Protein AF-A0A259E3I7-F1 (afdb_monomer_lite)

Structure (mmCIF, N/CA/C/O backbone):
data_AF-A0A259E3I7-F1
#
_entry.id   AF-A0A259E3I7-F1
#
loop_
_atom_site.group_PDB
_atom_site.id
_atom_site.type_symbol
_atom_site.label_atom_id
_atom_site.label_alt_id
_atom_site.label_comp_id
_atom_site.label_asym_id
_atom_site.label_entity_id
_atom_site.label_seq_id
_atom_site.pdbx_PDB_ins_code
_atom_site.Cartn_x
_atom_site.Cartn_y
_atom_site.Cartn_z
_atom_site.occupancy
_atom_site.B_iso_or_equiv
_atom_site.auth_seq_id
_atom_site.auth_comp_id
_atom_site.auth_asym_id
_atom_site.auth_atom_id
_atom_site.pdbx_PDB_model_num
ATOM 1 N N . MET A 1 1 ? -12.365 -1.996 25.341 1.00 56.62 1 MET A N 1
ATOM 2 C CA . MET A 1 1 ? -12.242 -1.224 24.087 1.00 56.62 1 MET A CA 1
ATOM 3 C C . MET A 1 1 ? -11.644 -2.153 23.051 1.00 56.62 1 MET A C 1
ATOM 5 O O . MET A 1 1 ? -10.794 -2.949 23.429 1.00 56.62 1 MET A O 1
ATOM 9 N N . ALA A 1 2 ? -12.135 -2.102 21.815 1.00 69.38 2 ALA A N 1
ATOM 10 C CA . ALA A 1 2 ? -11.561 -2.830 20.687 1.00 69.38 2 ALA A CA 1
ATOM 11 C C . ALA A 1 2 ? -10.077 -2.465 20.525 1.00 69.38 2 ALA A C 1
ATOM 13 O O . ALA A 1 2 ? -9.740 -1.281 20.478 1.00 69.38 2 ALA A O 1
ATOM 14 N N . GLU A 1 3 ? -9.191 -3.459 20.483 1.00 86.25 3 GLU A N 1
ATOM 15 C CA . GLU A 1 3 ? -7.764 -3.232 20.241 1.00 86.25 3 GLU A CA 1
ATOM 16 C C . GLU A 1 3 ? -7.580 -2.875 18.759 1.00 86.25 3 GLU A C 1
ATOM 18 O O . GLU A 1 3 ? -7.885 -3.685 17.883 1.00 86.25 3 GLU A O 1
ATOM 23 N N . THR A 1 4 ? -7.128 -1.650 18.470 1.00 90.31 4 THR A N 1
ATOM 24 C CA . THR A 1 4 ? -6.837 -1.221 17.094 1.00 90.31 4 THR A CA 1
ATOM 25 C C . THR A 1 4 ? -5.460 -1.729 16.683 1.00 90.31 4 THR A C 1
ATOM 27 O O . THR A 1 4 ? -4.482 -1.510 17.397 1.00 90.31 4 THR A O 1
ATOM 30 N N . TYR A 1 5 ? -5.381 -2.382 15.529 1.00 91.06 5 TYR A N 1
ATOM 31 C CA . TYR A 1 5 ? -4.165 -2.990 15.003 1.00 91.06 5 TYR A CA 1
ATOM 32 C C . TYR A 1 5 ? -3.970 -2.639 13.528 1.00 91.06 5 TYR A C 1
ATOM 34 O O . TYR A 1 5 ? -4.941 -2.364 12.820 1.00 91.06 5 TYR A O 1
ATOM 42 N N . CYS A 1 6 ? -2.718 -2.645 13.066 1.00 92.50 6 CYS A N 1
ATOM 43 C CA . CYS A 1 6 ? -2.361 -2.318 11.689 1.00 92.50 6 CYS A CA 1
ATOM 44 C C . CYS A 1 6 ? -1.534 -3.439 11.060 1.00 92.50 6 CYS A C 1
ATOM 46 O O . CYS A 1 6 ? -0.497 -3.822 11.605 1.00 92.50 6 CYS A O 1
ATOM 48 N N . TYR A 1 7 ? -1.968 -3.907 9.890 1.00 93.00 7 TYR A N 1
ATOM 49 C CA . TYR A 1 7 ? -1.206 -4.821 9.047 1.00 93.00 7 TYR A CA 1
ATOM 50 C C . TYR A 1 7 ? -0.735 -4.117 7.781 1.00 93.00 7 TYR A C 1
ATOM 52 O O . TYR A 1 7 ? -1.532 -3.480 7.089 1.00 93.00 7 TYR A O 1
ATOM 60 N N . LEU A 1 8 ? 0.542 -4.289 7.443 1.00 93.19 8 LEU A N 1
ATOM 61 C CA . LEU A 1 8 ? 1.100 -3.938 6.138 1.00 93.19 8 LEU A CA 1
ATOM 62 C C . LEU A 1 8 ? 1.264 -5.199 5.305 1.00 93.19 8 LEU A C 1
ATOM 64 O O . LEU A 1 8 ? 1.849 -6.170 5.766 1.00 93.19 8 LEU A O 1
ATOM 68 N N . MET A 1 9 ? 0.796 -5.172 4.065 1.00 92.38 9 MET A N 1
ATOM 69 C CA . MET A 1 9 ? 0.962 -6.268 3.116 1.00 92.38 9 MET A CA 1
ATOM 70 C C . MET A 1 9 ? 1.851 -5.805 1.980 1.00 92.38 9 MET A C 1
ATOM 72 O O . MET A 1 9 ? 1.567 -4.803 1.327 1.00 92.38 9 MET A O 1
ATOM 76 N N . MET A 1 10 ? 2.920 -6.550 1.736 1.00 90.44 10 MET A N 1
ATOM 77 C CA . MET A 1 10 ? 3.900 -6.258 0.696 1.00 90.44 10 MET A CA 1
ATOM 78 C C . MET A 1 10 ? 3.722 -7.239 -0.447 1.00 90.44 10 MET A C 1
ATOM 80 O O . MET A 1 10 ? 3.612 -8.435 -0.194 1.00 90.44 10 MET A O 1
ATOM 84 N N . ARG A 1 11 ? 3.729 -6.768 -1.698 1.00 91.19 11 ARG A N 1
ATOM 85 C CA . ARG A 1 11 ? 3.754 -7.698 -2.833 1.00 91.19 11 ARG A CA 1
ATOM 86 C C . ARG A 1 11 ? 5.043 -8.505 -2.830 1.00 91.19 11 ARG A C 1
ATOM 88 O O . ARG A 1 11 ? 6.113 -7.938 -2.657 1.00 91.19 11 ARG A O 1
ATOM 95 N N . THR A 1 12 ? 4.961 -9.803 -3.074 1.00 88.38 12 THR A N 1
ATOM 96 C CA . THR A 1 12 ? 6.154 -10.669 -3.163 1.00 88.38 12 THR A CA 1
ATOM 97 C C . THR A 1 12 ? 6.357 -11.260 -4.555 1.00 88.38 12 THR A C 1
ATOM 99 O O . THR A 1 12 ? 7.403 -11.836 -4.837 1.00 88.38 12 THR A O 1
ATOM 102 N N . ASP A 1 13 ? 5.405 -11.034 -5.462 1.00 88.56 13 ASP A N 1
ATOM 103 C CA . ASP A 1 13 ? 5.451 -11.443 -6.867 1.00 88.56 13 ASP A CA 1
ATOM 104 C C . ASP A 1 13 ? 6.269 -10.489 -7.755 1.00 88.56 13 ASP A C 1
ATOM 106 O O . ASP A 1 13 ? 6.393 -10.709 -8.958 1.00 88.56 13 ASP A O 1
ATOM 110 N N . MET A 1 14 ? 6.817 -9.407 -7.191 1.00 87.25 14 MET A N 1
ATOM 111 C CA . MET A 1 14 ? 7.523 -8.382 -7.954 1.00 87.25 14 MET A CA 1
ATOM 112 C C . MET A 1 14 ? 9.043 -8.636 -7.975 1.00 87.25 14 MET A C 1
ATOM 114 O O . MET A 1 14 ? 9.699 -8.455 -6.945 1.00 87.25 14 MET A O 1
ATOM 118 N N . PRO A 1 15 ? 9.655 -8.951 -9.137 1.00 80.62 15 PRO A N 1
ATOM 119 C CA . PRO A 1 15 ? 11.068 -9.341 -9.205 1.00 80.62 15 PRO A CA 1
ATOM 120 C C . PRO A 1 15 ? 12.041 -8.270 -8.709 1.00 80.62 15 PRO A C 1
ATOM 122 O O . PRO A 1 15 ? 13.106 -8.583 -8.180 1.00 80.62 15 PRO A O 1
ATOM 125 N N . SER A 1 16 ? 11.696 -6.989 -8.878 1.00 79.44 16 SER A N 1
ATOM 126 C CA . SER A 1 16 ? 12.564 -5.884 -8.477 1.00 79.44 16 SER A CA 1
ATOM 127 C C . SER A 1 16 ? 12.293 -5.384 -7.053 1.00 79.44 16 SER A C 1
ATOM 129 O O . SER A 1 16 ? 12.987 -4.456 -6.631 1.00 79.44 16 SER A O 1
ATOM 131 N N . LEU A 1 17 ? 11.376 -6.006 -6.289 1.00 82.56 17 LEU A N 1
ATOM 132 C CA . LEU A 1 17 ? 11.068 -5.690 -4.885 1.00 82.56 17 LEU A CA 1
ATOM 133 C C . LEU A 1 17 ? 11.834 -6.607 -3.912 1.00 82.56 17 LEU A C 1
ATOM 135 O O . LEU A 1 17 ? 11.268 -7.442 -3.215 1.00 82.56 17 LEU A O 1
ATOM 139 N N . GLY A 1 18 ? 13.156 -6.444 -3.850 1.00 82.62 18 GLY A N 1
ATOM 140 C CA . GLY A 1 18 ? 13.986 -7.158 -2.873 1.00 82.62 18 GLY A CA 1
ATOM 141 C C . GLY A 1 18 ? 13.808 -6.656 -1.431 1.00 82.62 18 GLY A C 1
ATOM 142 O O . GLY A 1 18 ? 13.188 -5.619 -1.195 1.00 82.62 18 GLY A O 1
ATOM 143 N N . ARG A 1 19 ? 14.443 -7.338 -0.463 1.00 81.25 19 ARG A N 1
ATOM 144 C CA . ARG A 1 19 ? 14.338 -7.048 0.988 1.00 81.25 19 ARG A CA 1
ATOM 145 C C . ARG A 1 19 ? 14.500 -5.565 1.343 1.00 81.25 19 ARG A C 1
ATOM 147 O O . ARG A 1 19 ? 13.661 -5.006 2.037 1.00 81.25 19 ARG A O 1
ATOM 154 N N . GLY A 1 20 ? 15.549 -4.912 0.836 1.00 82.75 20 GLY A N 1
ATOM 155 C CA . GLY A 1 20 ? 15.802 -3.495 1.128 1.00 82.75 20 GLY A CA 1
ATOM 156 C C . GLY A 1 20 ? 14.708 -2.565 0.597 1.00 82.75 20 GLY A C 1
ATOM 157 O O . GLY A 1 20 ? 14.304 -1.630 1.280 1.00 82.75 20 GLY A O 1
ATOM 158 N N . LYS A 1 21 ? 14.171 -2.854 -0.594 1.00 85.69 21 LYS A N 1
ATOM 159 C CA . LYS A 1 21 ? 13.048 -2.089 -1.144 1.00 85.69 21 LYS A CA 1
ATOM 160 C C . LYS A 1 21 ? 11.764 -2.377 -0.378 1.00 85.69 21 LYS A C 1
ATOM 162 O O . LYS A 1 21 ? 11.046 -1.437 -0.071 1.00 85.69 21 LYS A O 1
ATOM 167 N N . ALA A 1 22 ? 11.503 -3.627 0.002 1.00 85.62 22 ALA A N 1
ATOM 168 C CA . ALA A 1 22 ? 10.329 -3.972 0.800 1.00 85.62 22 ALA A CA 1
ATOM 169 C C . ALA A 1 22 ? 10.240 -3.133 2.090 1.00 85.62 22 ALA A C 1
ATOM 171 O O . ALA A 1 22 ? 9.168 -2.623 2.398 1.00 85.62 22 ALA A O 1
ATOM 172 N N . LEU A 1 23 ? 11.366 -2.880 2.771 1.00 87.19 23 LEU A N 1
ATOM 173 C CA . LEU A 1 23 ? 11.418 -1.980 3.934 1.00 87.19 23 LEU A CA 1
ATOM 174 C C . LEU A 1 23 ? 11.059 -0.527 3.583 1.00 87.19 23 LEU A C 1
ATOM 176 O O . LEU A 1 23 ? 10.285 0.109 4.295 1.00 87.19 23 LEU A O 1
ATOM 180 N N . ALA A 1 24 ? 11.582 -0.005 2.470 1.00 88.81 24 ALA A N 1
ATOM 181 C CA . ALA A 1 24 ? 11.242 1.341 2.005 1.00 88.81 24 ALA A CA 1
ATOM 182 C C . ALA A 1 24 ? 9.746 1.463 1.671 1.00 88.81 24 ALA A C 1
ATOM 184 O O . ALA A 1 24 ? 9.094 2.429 2.061 1.00 88.81 24 ALA A O 1
ATOM 185 N N . HIS A 1 25 ? 9.167 0.459 1.012 1.00 90.56 25 HIS A N 1
ATOM 186 C CA . HIS A 1 25 ? 7.741 0.465 0.697 1.00 90.56 25 HIS A CA 1
ATOM 187 C C . HIS A 1 25 ? 6.853 0.215 1.928 1.00 90.56 25 HIS A C 1
ATOM 189 O O . HIS A 1 25 ? 5.751 0.755 1.974 1.00 90.56 25 HIS A O 1
ATOM 195 N N . ALA A 1 26 ? 7.326 -0.508 2.949 1.00 89.44 26 ALA A N 1
ATOM 196 C CA . ALA A 1 26 ? 6.648 -0.578 4.245 1.00 89.44 26 ALA A CA 1
ATOM 197 C C . ALA A 1 26 ? 6.597 0.805 4.917 1.00 89.44 26 ALA A C 1
ATOM 199 O O . ALA A 1 26 ? 5.538 1.227 5.383 1.00 89.44 26 ALA A O 1
ATOM 200 N N . HIS A 1 27 ? 7.699 1.564 4.876 1.00 90.06 27 HIS A N 1
ATOM 201 C CA . HIS A 1 27 ? 7.695 2.961 5.315 1.00 90.06 27 HIS A CA 1
ATOM 202 C C . HIS A 1 27 ? 6.717 3.817 4.492 1.00 90.06 27 HIS A C 1
ATOM 204 O O . HIS A 1 27 ? 5.921 4.559 5.066 1.00 90.06 27 HIS A O 1
ATOM 210 N N . HIS A 1 28 ? 6.708 3.682 3.160 1.00 92.00 28 HIS A N 1
ATOM 211 C CA . HIS A 1 28 ? 5.738 4.381 2.310 1.00 92.00 28 HIS A CA 1
ATOM 212 C C . HIS A 1 28 ? 4.291 4.023 2.668 1.00 92.00 28 HIS A C 1
ATOM 214 O O . HIS A 1 28 ? 3.433 4.901 2.648 1.00 92.00 28 HIS A O 1
ATOM 220 N N . ALA A 1 29 ? 4.013 2.770 3.033 1.00 93.12 29 ALA A N 1
ATOM 221 C CA . ALA A 1 29 ? 2.686 2.342 3.458 1.00 93.12 29 ALA A CA 1
ATOM 222 C C . ALA A 1 29 ? 2.256 2.972 4.785 1.00 93.12 29 ALA A C 1
ATOM 224 O O . ALA A 1 29 ? 1.142 3.487 4.864 1.00 93.12 29 ALA A O 1
ATOM 225 N N . GLY A 1 30 ? 3.139 3.021 5.786 1.00 91.31 30 GLY A N 1
ATOM 226 C CA . GLY A 1 30 ? 2.865 3.726 7.044 1.00 91.31 30 GLY A CA 1
ATOM 227 C C . GLY A 1 30 ? 2.638 5.231 6.845 1.00 91.31 30 GLY A C 1
ATOM 228 O O . GLY A 1 30 ? 1.698 5.808 7.401 1.00 91.31 30 GLY A O 1
ATOM 229 N N . SER A 1 31 ? 3.443 5.864 5.987 1.00 92.19 31 SER A N 1
ATOM 230 C CA . SER A 1 31 ? 3.277 7.277 5.620 1.00 92.19 31 SER A CA 1
ATOM 231 C C . SER A 1 31 ? 1.972 7.522 4.859 1.00 92.19 31 SER A C 1
ATOM 233 O O . SER A 1 31 ? 1.267 8.486 5.149 1.00 92.19 31 SER A O 1
ATOM 235 N N . HIS A 1 32 ? 1.606 6.630 3.933 1.00 95.12 32 HIS A N 1
ATOM 236 C CA . HIS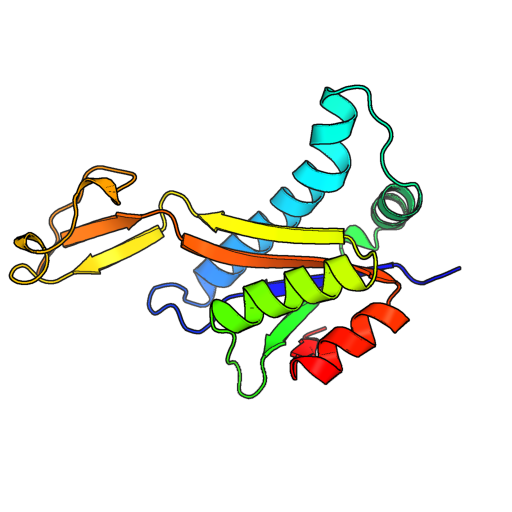 A 1 32 ? 0.343 6.704 3.202 1.00 95.12 32 HIS A CA 1
ATOM 237 C C . HIS A 1 32 ? -0.860 6.540 4.135 1.00 95.12 32 HIS A C 1
ATOM 239 O O . HIS A 1 32 ? -1.816 7.295 4.012 1.00 95.12 32 HIS A O 1
ATOM 245 N N . LEU A 1 33 ? -0.827 5.591 5.075 1.00 94.56 33 LEU A N 1
ATOM 246 C CA . LEU A 1 33 ? -1.870 5.427 6.092 1.00 94.56 33 LEU A CA 1
ATOM 247 C C . LEU A 1 33 ? -2.065 6.723 6.882 1.00 94.56 33 LEU A C 1
ATOM 249 O O . LEU A 1 33 ? -3.184 7.223 6.983 1.00 94.56 33 LEU A O 1
ATOM 253 N N . THR A 1 34 ? -0.969 7.287 7.397 1.00 92.75 34 THR A N 1
ATOM 254 C CA . THR A 1 34 ? -1.001 8.517 8.203 1.00 92.75 34 THR A CA 1
ATOM 255 C C . THR A 1 34 ? -1.528 9.698 7.388 1.00 92.75 34 THR A C 1
ATOM 257 O O . THR A 1 34 ? -2.347 10.478 7.874 1.00 92.75 34 THR A O 1
ATOM 260 N N . TRP A 1 35 ? -1.105 9.819 6.127 1.00 95.00 35 TRP A N 1
ATOM 261 C CA . TRP A 1 35 ? -1.629 10.837 5.225 1.00 95.00 35 TRP A CA 1
ATOM 262 C C . TRP A 1 35 ? -3.138 10.684 5.019 1.00 95.00 35 TRP A C 1
ATOM 264 O O . TRP A 1 35 ? -3.877 11.633 5.256 1.00 95.00 35 TRP A O 1
ATOM 274 N N . THR A 1 36 ? -3.595 9.490 4.632 1.00 95.81 36 THR A N 1
ATOM 275 C CA . THR A 1 36 ? -4.998 9.219 4.294 1.00 95.81 36 THR A CA 1
ATOM 276 C C . THR A 1 36 ? -5.939 9.373 5.484 1.00 95.81 36 THR A C 1
ATOM 278 O O . THR A 1 36 ? -7.026 9.920 5.329 1.00 95.81 36 THR A O 1
ATOM 281 N N . LEU A 1 37 ? -5.564 8.874 6.665 1.00 95.00 37 LEU A N 1
ATOM 282 C CA . LEU A 1 37 ? -6.477 8.836 7.811 1.00 95.00 37 LEU A CA 1
ATOM 283 C C . LEU A 1 37 ? -6.376 10.059 8.717 1.00 95.00 37 LEU A C 1
ATOM 285 O O . LEU A 1 37 ? -7.347 10.358 9.405 1.00 95.00 37 LEU A O 1
ATOM 289 N N . ALA A 1 38 ? -5.234 10.752 8.734 1.00 93.44 38 ALA A N 1
ATOM 290 C CA . ALA A 1 38 ? -5.014 11.884 9.627 1.00 93.44 38 ALA A CA 1
ATOM 291 C C . ALA A 1 38 ? -4.754 13.190 8.871 1.00 93.44 38 ALA A C 1
ATOM 293 O O . ALA A 1 38 ? -5.519 14.140 9.009 1.00 93.44 38 ALA A O 1
ATOM 294 N N . VAL A 1 39 ? -3.690 13.262 8.068 1.00 95.38 39 VAL A N 1
ATOM 295 C CA . VAL A 1 39 ? -3.230 14.549 7.516 1.00 95.38 39 VAL A CA 1
ATOM 296 C C . VAL A 1 39 ? -4.210 15.127 6.494 1.00 95.38 39 VAL A C 1
ATOM 298 O O . VAL A 1 39 ? -4.585 16.290 6.605 1.00 95.38 39 VAL A O 1
ATOM 301 N N . GLU A 1 40 ? -4.637 14.338 5.509 1.00 96.19 40 GLU A N 1
ATOM 302 C CA . GLU A 1 40 ? -5.530 14.794 4.441 1.00 96.19 40 GLU A CA 1
ATOM 303 C C . GLU A 1 40 ? -6.894 15.277 4.974 1.00 96.19 40 GLU A C 1
ATOM 305 O O . GLU A 1 40 ?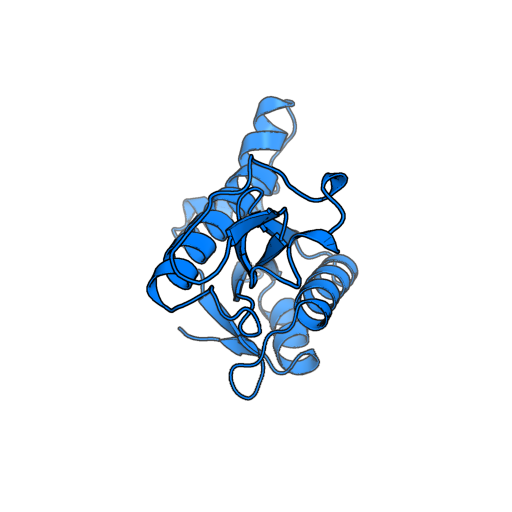 -7.281 16.394 4.614 1.00 96.19 40 GLU A O 1
ATOM 310 N N . PRO A 1 41 ? -7.593 14.542 5.867 1.00 96.44 41 PRO A N 1
ATOM 311 C CA . PRO A 1 41 ? -8.810 15.041 6.509 1.00 96.44 41 PRO A CA 1
ATOM 312 C C . PRO A 1 41 ? -8.589 16.356 7.268 1.00 96.44 41 PRO A C 1
ATOM 314 O O . PRO A 1 41 ? -9.345 17.311 7.086 1.00 96.44 41 PRO A O 1
ATOM 317 N N . LEU A 1 42 ? -7.513 16.461 8.058 1.00 95.50 42 LEU A N 1
ATOM 318 C CA . LEU A 1 42 ? -7.215 17.679 8.821 1.00 95.50 42 LEU A CA 1
ATOM 319 C C . LEU A 1 42 ? -6.969 18.892 7.915 1.00 95.50 42 LEU A C 1
ATOM 321 O O . LEU A 1 42 ? -7.449 19.984 8.215 1.00 95.50 42 LEU A O 1
ATOM 325 N N . LEU A 1 43 ? -6.274 18.714 6.785 1.00 96.88 43 LEU A N 1
ATOM 326 C CA . LEU A 1 43 ? -6.073 19.783 5.798 1.00 96.88 43 LEU A CA 1
ATOM 327 C C . LEU A 1 43 ? -7.385 20.242 5.143 1.00 96.88 43 LEU A C 1
ATOM 329 O O . LEU A 1 43 ? -7.476 21.389 4.706 1.00 96.88 43 LEU A O 1
ATOM 333 N N . ARG A 1 44 ? -8.402 19.374 5.089 1.00 97.31 44 ARG A N 1
ATOM 334 C CA . ARG A 1 44 ? -9.757 19.700 4.612 1.00 97.31 44 ARG A CA 1
ATOM 335 C C . ARG A 1 44 ? -10.666 20.283 5.700 1.00 97.31 44 ARG A C 1
ATOM 337 O O . ARG A 1 4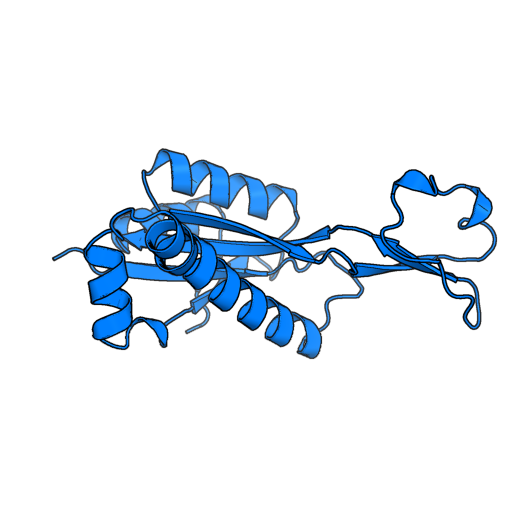4 ? -11.788 20.674 5.394 1.00 97.31 44 ARG A O 1
ATOM 344 N N . GLY A 1 45 ? -10.198 20.372 6.947 1.00 96.94 45 GLY A N 1
ATOM 345 C CA . GLY A 1 45 ? -11.012 20.794 8.090 1.00 96.94 45 GLY A CA 1
ATOM 346 C C . GLY A 1 45 ? -11.981 19.717 8.593 1.00 96.94 45 GLY A C 1
ATOM 347 O O . GLY A 1 45 ? -12.944 20.038 9.287 1.00 96.94 45 GLY A O 1
ATOM 348 N N . GLU A 1 46 ? -11.747 18.454 8.236 1.00 96.62 46 GLU A N 1
ATOM 349 C CA . GLU A 1 46 ? -12.523 17.298 8.685 1.00 96.62 46 GLU A CA 1
ATOM 350 C C . GLU A 1 46 ? -11.963 16.730 10.001 1.00 96.62 46 GLU A C 1
ATOM 352 O O . GLU A 1 46 ? -10.842 17.031 10.422 1.00 96.62 46 GLU A O 1
ATOM 357 N N . THR A 1 47 ? -12.751 15.891 10.675 1.00 95.06 47 THR A N 1
ATOM 358 C CA . THR A 1 47 ? -12.318 15.201 11.894 1.00 95.06 47 THR A CA 1
ATOM 359 C C . THR A 1 47 ? -11.633 13.875 11.572 1.00 95.06 47 THR A C 1
ATOM 361 O O . THR A 1 47 ? -12.032 13.141 10.670 1.00 95.06 47 THR A O 1
ATOM 364 N N . VAL A 1 48 ? -10.609 13.537 12.357 1.00 94.50 48 VAL A N 1
ATOM 365 C CA . VAL A 1 48 ? -9.958 12.220 12.316 1.00 94.50 48 VAL A CA 1
ATOM 366 C C . VAL A 1 48 ? -10.754 11.245 13.189 1.00 94.50 48 VAL A C 1
ATOM 368 O O . VAL A 1 48 ? -11.154 11.628 14.295 1.00 94.50 48 VAL A O 1
ATOM 371 N N . PRO A 1 49 ? -10.980 9.987 12.762 1.00 92.19 49 PRO A N 1
ATOM 372 C CA . PRO A 1 49 ? -11.643 8.996 13.602 1.00 92.19 49 PRO A CA 1
ATOM 373 C C . PRO A 1 49 ? -10.936 8.833 14.956 1.00 92.19 49 PRO A C 1
ATOM 375 O O . PRO A 1 49 ? -9.721 8.654 15.019 1.00 92.19 49 PRO A O 1
ATOM 378 N N . GLN A 1 50 ? -11.701 8.860 16.050 1.00 92.50 50 GLN A N 1
ATOM 379 C CA . GLN A 1 50 ? -11.144 8.866 17.410 1.00 92.50 50 GLN A CA 1
ATOM 380 C C . GLN A 1 50 ? -10.192 7.689 17.675 1.00 92.50 50 GLN A C 1
ATOM 382 O O . GLN A 1 50 ? -9.104 7.895 18.202 1.00 92.50 50 GLN A O 1
ATOM 387 N N . HIS A 1 51 ? -10.552 6.477 17.249 1.00 90.25 51 HIS A N 1
ATOM 388 C CA . HIS A 1 51 ? -9.714 5.290 17.440 1.00 90.25 51 HIS A CA 1
ATOM 389 C C . HIS A 1 51 ? -8.365 5.379 16.697 1.00 90.25 51 HIS A C 1
ATOM 391 O O . HIS A 1 51 ? -7.371 4.843 17.174 1.00 90.25 51 HIS A O 1
ATOM 397 N N . VAL A 1 52 ? -8.298 6.094 15.564 1.00 91.44 52 VAL A N 1
ATOM 398 C CA . VAL A 1 52 ? -7.041 6.359 14.840 1.00 91.44 52 VAL A CA 1
ATOM 399 C C . VAL A 1 52 ? -6.158 7.303 15.656 1.00 91.44 52 VAL A C 1
ATOM 401 O O . VAL A 1 52 ? -4.964 7.053 15.817 1.00 91.44 52 VAL A O 1
ATOM 404 N N . MET A 1 53 ? -6.743 8.360 16.228 1.00 90.75 53 MET A N 1
ATOM 405 C CA . MET A 1 53 ? -6.024 9.285 17.112 1.00 90.75 53 MET A CA 1
ATOM 406 C C . MET A 1 53 ? -5.513 8.584 18.375 1.00 90.75 53 MET A C 1
ATOM 408 O O . MET A 1 53 ? -4.363 8.780 18.758 1.00 90.75 53 MET A O 1
ATOM 412 N N . GLU A 1 54 ? -6.336 7.743 19.003 1.00 90.38 54 GLU A N 1
ATOM 413 C CA . GLU A 1 54 ? -5.961 6.943 20.178 1.00 90.38 54 GLU A CA 1
ATOM 414 C C . GLU A 1 54 ? -4.848 5.935 19.852 1.00 90.38 54 GLU A C 1
ATOM 416 O O . GLU A 1 54 ? -3.897 5.776 20.623 1.00 90.38 54 GLU A O 1
ATOM 421 N N . TRP A 1 55 ? -4.915 5.294 18.683 1.00 89.12 55 TRP A N 1
ATOM 422 C CA . TRP A 1 55 ? -3.876 4.385 18.200 1.00 89.12 55 TRP A CA 1
ATOM 423 C C . TRP A 1 55 ? -2.530 5.098 17.998 1.00 89.12 55 TRP A C 1
ATOM 425 O O . TRP A 1 55 ? -1.495 4.609 18.454 1.00 89.12 55 TRP A O 1
ATOM 435 N N . HIS A 1 56 ? -2.529 6.299 17.411 1.00 87.12 56 HIS A N 1
ATOM 436 C CA . HIS A 1 56 ? -1.317 7.117 17.316 1.00 87.12 56 HIS A CA 1
ATOM 437 C C . HIS A 1 56 ? -0.819 7.592 18.692 1.00 87.12 56 HIS A C 1
ATOM 439 O O . HIS A 1 56 ? 0.373 7.485 18.980 1.00 87.12 56 HIS A O 1
ATOM 445 N N . ALA A 1 57 ? -1.711 8.083 19.559 1.00 86.69 57 ALA A N 1
ATOM 446 C CA . ALA A 1 57 ? -1.357 8.648 20.864 1.00 86.69 57 ALA A CA 1
ATOM 447 C C . ALA A 1 57 ? -0.810 7.608 21.856 1.00 86.69 57 ALA A C 1
ATOM 449 O O . ALA A 1 57 ? 0.043 7.929 22.679 1.00 86.69 57 ALA A O 1
ATOM 450 N N . SER A 1 58 ? -1.276 6.361 21.771 1.00 85.62 58 SER A N 1
ATOM 451 C CA . SER A 1 58 ? -0.810 5.254 22.617 1.00 85.62 58 SER A CA 1
ATOM 452 C C . SER A 1 58 ? 0.577 4.722 22.238 1.00 85.62 58 SER A C 1
ATOM 454 O O . SER A 1 58 ? 1.110 3.860 22.932 1.00 85.62 58 SER A O 1
ATOM 456 N N . GLY A 1 59 ? 1.159 5.187 21.128 1.00 77.12 59 GLY A N 1
ATOM 457 C CA . GLY A 1 59 ? 2.373 4.595 20.569 1.00 77.12 59 GLY A CA 1
ATOM 458 C C . GLY A 1 59 ? 2.136 3.233 19.905 1.00 77.12 59 GLY A C 1
ATOM 459 O O . GLY A 1 59 ? 3.075 2.662 19.358 1.00 77.12 59 GLY A O 1
ATOM 460 N N . ALA A 1 60 ? 0.895 2.731 19.857 1.00 74.56 60 ALA A N 1
ATOM 461 C CA . ALA A 1 60 ? 0.545 1.543 19.077 1.00 74.56 60 ALA A CA 1
ATOM 462 C C . ALA A 1 60 ? 0.785 1.748 17.567 1.00 74.56 60 ALA A C 1
ATOM 464 O O . ALA A 1 60 ? 0.956 0.774 16.839 1.00 74.56 60 ALA A O 1
ATOM 465 N N . GLY A 1 61 ? 0.927 3.004 17.125 1.00 64.38 61 GLY A N 1
ATOM 466 C CA . GLY A 1 61 ? 1.488 3.389 15.826 1.00 64.38 61 GLY A CA 1
ATOM 467 C C . GLY A 1 61 ? 2.869 2.803 15.493 1.00 64.38 61 GLY A C 1
ATOM 468 O O . GLY A 1 61 ? 3.210 2.695 14.319 1.00 64.38 61 GLY A O 1
ATOM 469 N N . PHE A 1 62 ? 3.657 2.401 16.499 1.00 63.03 62 PHE A N 1
ATOM 470 C CA . PHE A 1 62 ? 4.908 1.656 16.311 1.00 63.03 62 PHE A CA 1
ATOM 471 C C . PHE A 1 62 ? 4.685 0.142 16.155 1.00 63.03 62 PHE A C 1
ATOM 473 O O . PHE A 1 62 ? 5.515 -0.531 15.553 1.00 63.03 62 PHE A O 1
ATOM 480 N N . GLY A 1 63 ? 3.574 -0.393 16.673 1.00 59.75 63 GLY A N 1
ATOM 481 C CA . GLY A 1 63 ? 3.209 -1.815 16.660 1.00 59.75 63 GLY A CA 1
ATOM 482 C C . GLY A 1 63 ? 2.551 -2.259 15.355 1.00 59.75 63 GLY A C 1
ATOM 483 O O . GLY A 1 63 ? 1.552 -2.972 15.370 1.00 59.75 63 GLY A O 1
ATOM 484 N N . VAL A 1 64 ? 3.069 -1.777 14.227 1.00 74.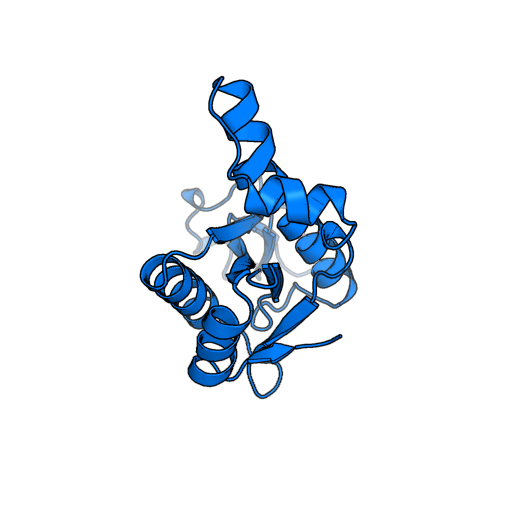62 64 VAL A N 1
ATOM 485 C CA . VAL A 1 64 ? 2.606 -2.172 12.898 1.00 74.62 64 VAL A CA 1
ATOM 486 C C . VAL A 1 64 ? 3.244 -3.508 12.539 1.00 74.62 64 VAL A C 1
ATOM 488 O O . VAL A 1 64 ? 4.467 -3.626 12.533 1.00 74.62 64 VAL A O 1
ATOM 491 N N . CYS A 1 65 ? 2.422 -4.495 12.195 1.00 79.19 65 CYS A N 1
ATOM 492 C CA . CYS A 1 65 ? 2.891 -5.817 11.805 1.00 79.19 65 CYS A CA 1
ATOM 493 C C . CYS A 1 65 ? 2.943 -5.946 10.278 1.00 79.19 65 CYS A C 1
ATOM 495 O O . CYS A 1 65 ? 2.002 -5.569 9.571 1.00 79.19 65 CYS A O 1
ATOM 497 N N . ALA A 1 66 ? 4.029 -6.509 9.751 1.00 78.38 66 ALA A N 1
ATOM 498 C CA . ALA A 1 66 ? 4.069 -6.928 8.357 1.00 78.38 66 ALA A CA 1
ATOM 499 C C . ALA A 1 66 ? 3.377 -8.291 8.222 1.00 78.38 66 ALA A C 1
ATOM 501 O O . ALA A 1 66 ? 3.804 -9.272 8.823 1.00 78.38 66 ALA A O 1
ATOM 502 N N . ALA A 1 67 ? 2.329 -8.360 7.407 1.00 75.75 67 ALA A N 1
ATOM 503 C CA . ALA A 1 67 ? 1.645 -9.594 7.065 1.00 75.75 67 ALA A CA 1
ATOM 504 C C . ALA A 1 67 ? 2.070 -10.058 5.667 1.00 75.75 67 ALA A C 1
ATOM 506 O O . ALA A 1 67 ? 1.969 -9.322 4.679 1.00 75.75 67 ALA A O 1
ATOM 507 N N . ILE A 1 68 ? 2.528 -11.301 5.589 1.00 75.75 68 ILE A N 1
ATOM 508 C CA . ILE A 1 68 ? 2.865 -11.979 4.334 1.00 75.75 68 ILE A CA 1
ATOM 509 C C . ILE A 1 68 ? 1.814 -13.048 4.051 1.00 75.75 68 ILE A C 1
ATOM 511 O O . ILE A 1 68 ? 1.241 -13.610 4.981 1.00 75.75 68 ILE A O 1
ATOM 515 N N . GLY A 1 69 ? 1.511 -13.293 2.778 1.00 73.69 69 GLY A N 1
ATOM 516 C CA . GLY A 1 69 ? 0.587 -14.368 2.419 1.00 73.69 69 GLY A CA 1
ATOM 517 C C . GLY A 1 69 ? 1.247 -15.737 2.549 1.00 73.69 69 GLY A C 1
ATOM 518 O O . GLY A 1 69 ? 2.476 -15.838 2.607 1.00 73.69 69 GLY A O 1
ATOM 519 N N . GLY A 1 70 ? 0.428 -16.785 2.588 1.00 67.56 70 GLY A N 1
ATOM 520 C CA . GLY A 1 70 ? 0.873 -18.167 2.705 1.00 67.56 70 GLY A CA 1
ATOM 521 C C . GLY A 1 70 ? 1.959 -18.512 1.687 1.00 67.56 70 GLY A C 1
ATOM 522 O O . GLY A 1 70 ? 1.900 -18.105 0.524 1.00 67.56 70 GLY A O 1
ATOM 523 N N . ASN A 1 71 ? 2.972 -19.260 2.130 1.00 70.31 71 ASN A N 1
ATOM 524 C CA . ASN A 1 71 ? 4.182 -19.573 1.352 1.00 70.31 71 ASN A CA 1
ATOM 525 C C . ASN A 1 71 ? 4.964 -18.333 0.869 1.00 70.31 71 ASN A C 1
ATOM 527 O O . ASN A 1 71 ? 5.577 -18.360 -0.202 1.00 70.31 71 ASN A O 1
ATOM 531 N N . ASP A 1 72 ? 4.918 -17.238 1.630 1.00 71.12 72 ASP A N 1
ATOM 532 C CA . ASP A 1 72 ? 5.529 -15.946 1.301 1.00 71.12 72 ASP A CA 1
ATOM 533 C C . ASP A 1 72 ? 5.004 -15.344 -0.017 1.00 71.12 72 ASP A C 1
ATOM 535 O O . ASP A 1 72 ? 5.702 -14.574 -0.683 1.00 71.12 72 ASP A O 1
ATOM 539 N N . GLN A 1 73 ? 3.778 -15.692 -0.429 1.00 80.12 73 GLN A N 1
ATOM 540 C CA . GLN A 1 73 ? 3.168 -15.224 -1.677 1.00 80.12 73 GLN A CA 1
ATOM 541 C C . GLN A 1 73 ? 2.080 -14.178 -1.426 1.00 80.12 73 GLN A C 1
ATOM 543 O O . GLN A 1 73 ? 1.060 -14.442 -0.800 1.00 80.12 73 GLN A O 1
ATOM 548 N N . MET A 1 74 ? 2.264 -12.989 -1.991 1.00 89.19 74 MET A N 1
ATOM 549 C CA . MET A 1 74 ? 1.305 -11.891 -1.963 1.00 89.19 74 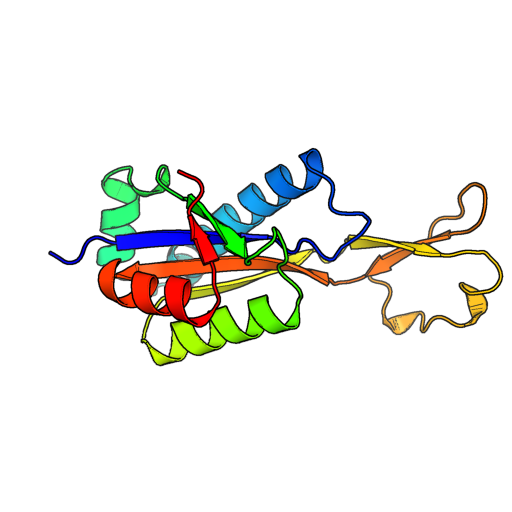MET A CA 1
ATOM 550 C C . MET A 1 74 ? 1.220 -11.270 -3.363 1.00 89.19 74 MET A C 1
ATOM 552 O O . MET A 1 74 ? 1.903 -10.282 -3.646 1.00 89.19 74 MET A O 1
ATOM 556 N N . PRO A 1 75 ? 0.430 -11.857 -4.277 1.00 91.81 75 PRO A N 1
ATOM 557 C CA . PRO A 1 75 ? 0.219 -11.287 -5.598 1.00 91.81 75 PRO A CA 1
ATOM 558 C C . PRO A 1 75 ? -0.710 -10.069 -5.537 1.00 91.81 75 PRO A C 1
ATOM 560 O O . PRO A 1 75 ? -1.493 -9.895 -4.598 1.00 91.81 75 PRO A O 1
ATOM 563 N N . LEU A 1 76 ? -0.687 -9.256 -6.596 1.00 93.25 76 LEU A N 1
ATOM 564 C CA . LEU A 1 76 ? -1.532 -8.061 -6.722 1.00 93.25 76 LEU A CA 1
ATOM 565 C C . LEU A 1 76 ? -3.025 -8.339 -6.460 1.00 93.25 76 LEU A C 1
ATOM 567 O O . LEU A 1 76 ? -3.692 -7.564 -5.776 1.00 93.25 76 LEU A O 1
ATOM 571 N N . ALA A 1 77 ? -3.552 -9.451 -6.980 1.00 93.88 77 ALA A N 1
ATOM 572 C CA . ALA A 1 77 ? -4.959 -9.814 -6.816 1.00 93.88 77 ALA A CA 1
ATOM 573 C C . ALA A 1 77 ? -5.342 -10.038 -5.342 1.00 93.88 77 ALA A C 1
ATOM 575 O O . ALA A 1 77 ? -6.388 -9.559 -4.906 1.00 93.88 77 ALA A O 1
ATOM 576 N N . THR A 1 78 ? -4.481 -10.704 -4.564 1.00 92.62 78 THR A N 1
ATOM 577 C CA . THR A 1 78 ? -4.700 -10.919 -3.125 1.00 92.62 78 THR A CA 1
ATOM 578 C C . THR A 1 78 ? -4.702 -9.593 -2.378 1.00 92.62 78 THR A C 1
ATOM 580 O O . THR A 1 78 ? -5.596 -9.344 -1.576 1.00 92.62 78 THR A O 1
ATOM 583 N N . LEU A 1 79 ? -3.764 -8.700 -2.701 1.00 94.00 79 LEU A N 1
ATOM 584 C CA . LEU A 1 79 ? -3.670 -7.374 -2.094 1.00 94.00 79 LEU A CA 1
ATOM 585 C C . LEU A 1 79 ? -4.959 -6.556 -2.306 1.00 94.00 79 LEU A C 1
ATOM 587 O O . LEU A 1 79 ? -5.504 -5.999 -1.353 1.00 94.00 79 LEU A O 1
ATOM 591 N N . HIS A 1 80 ? -5.505 -6.549 -3.527 1.00 96.00 80 HIS A N 1
ATOM 592 C CA . HIS A 1 80 ? -6.803 -5.924 -3.807 1.00 96.00 80 HIS A CA 1
ATOM 593 C C . HIS A 1 80 ? -7.961 -6.591 -3.055 1.00 96.00 80 HIS A C 1
ATOM 595 O O . HIS A 1 80 ? -8.827 -5.893 -2.528 1.00 96.00 80 HIS A O 1
ATOM 601 N N . ALA A 1 81 ? -7.981 -7.923 -2.995 1.00 95.31 81 ALA A N 1
ATOM 602 C CA . ALA A 1 81 ? -9.044 -8.665 -2.327 1.00 95.31 81 ALA A CA 1
ATOM 603 C C . ALA A 1 81 ? -9.064 -8.415 -0.810 1.00 95.31 81 ALA A C 1
ATOM 605 O O . ALA A 1 81 ? -10.142 -8.271 -0.234 1.00 95.31 81 ALA A O 1
ATOM 606 N N . VAL A 1 82 ? -7.893 -8.302 -0.172 1.00 94.38 82 VAL A N 1
ATOM 607 C CA . VAL A 1 82 ? -7.781 -7.972 1.256 1.00 94.38 82 VAL A CA 1
ATOM 608 C C . VAL A 1 82 ? -8.318 -6.571 1.535 1.00 94.38 82 VAL A C 1
ATOM 610 O O . VAL A 1 82 ? -9.118 -6.404 2.452 1.00 94.38 82 VAL A O 1
ATOM 613 N N . VAL A 1 83 ? -7.936 -5.573 0.732 1.00 96.19 83 VAL A N 1
ATOM 614 C CA . VAL A 1 83 ? -8.414 -4.186 0.883 1.00 96.19 83 VAL A CA 1
ATOM 615 C C . VAL A 1 83 ? -9.929 -4.097 0.681 1.00 96.19 83 VAL A C 1
ATOM 617 O O . VAL A 1 83 ? -10.621 -3.469 1.480 1.00 96.19 83 VAL A O 1
ATOM 620 N N . ALA A 1 84 ? -10.470 -4.778 -0.332 1.00 96.75 84 ALA A N 1
ATOM 621 C CA . ALA A 1 84 ? -11.914 -4.833 -0.555 1.00 96.75 84 ALA A CA 1
ATOM 622 C C . ALA A 1 84 ? -12.651 -5.476 0.634 1.00 96.75 84 ALA A C 1
ATOM 624 O O . ALA A 1 84 ? -13.608 -4.905 1.152 1.00 96.75 84 ALA A O 1
ATOM 625 N N . ALA A 1 85 ? -12.161 -6.617 1.127 1.00 95.94 85 ALA A N 1
ATOM 626 C CA . ALA A 1 85 ? -12.747 -7.296 2.280 1.00 95.94 85 ALA A CA 1
ATOM 627 C C . ALA A 1 85 ? -12.624 -6.475 3.577 1.00 95.94 85 ALA A C 1
ATOM 629 O O . ALA A 1 85 ? -13.525 -6.497 4.413 1.00 95.94 85 ALA A O 1
ATOM 630 N N . ALA A 1 86 ? -11.534 -5.726 3.756 1.00 95.75 86 ALA A N 1
ATOM 631 C CA . ALA A 1 86 ? -11.379 -4.808 4.878 1.00 95.75 86 ALA A CA 1
ATOM 632 C C . ALA A 1 86 ? -12.445 -3.705 4.847 1.00 95.75 86 ALA A C 1
ATOM 634 O O . ALA A 1 86 ? -13.079 -3.440 5.870 1.00 95.75 86 ALA A O 1
ATOM 635 N N . ALA A 1 87 ? -12.694 -3.119 3.672 1.00 95.12 87 ALA A N 1
ATOM 636 C CA . ALA A 1 87 ? -13.750 -2.129 3.488 1.00 95.12 87 ALA A CA 1
ATOM 637 C C . ALA A 1 87 ? -15.150 -2.712 3.773 1.00 95.12 87 ALA A C 1
ATOM 639 O O . ALA A 1 87 ? -15.939 -2.074 4.467 1.00 95.12 87 ALA A O 1
ATOM 640 N N . GLU A 1 88 ? -15.440 -3.943 3.330 1.00 95.56 88 GLU A N 1
ATOM 641 C CA . GLU A 1 88 ? -16.697 -4.656 3.640 1.00 95.56 88 GLU A CA 1
ATOM 642 C C . GLU A 1 88 ? -16.908 -4.859 5.151 1.00 95.56 88 GLU A C 1
ATOM 644 O O . GLU A 1 88 ? -18.033 -4.790 5.644 1.00 95.56 88 GLU A O 1
ATOM 649 N N . LEU A 1 89 ? -15.826 -5.066 5.908 1.00 94.56 89 LEU A N 1
ATOM 650 C CA . LEU A 1 89 ? -15.851 -5.189 7.371 1.00 94.56 89 LEU A CA 1
ATOM 651 C C . LEU A 1 89 ? -15.884 -3.832 8.100 1.00 94.56 89 LEU A C 1
ATOM 653 O O . LEU A 1 89 ? -15.847 -3.792 9.338 1.00 94.56 89 LEU A O 1
ATOM 657 N N . GLY A 1 90 ? -15.927 -2.719 7.362 1.00 94.62 90 GLY A N 1
ATOM 658 C CA . GLY A 1 90 ? -15.874 -1.363 7.905 1.00 94.62 90 GLY A CA 1
ATOM 659 C C . GLY A 1 90 ? -14.526 -1.020 8.542 1.00 94.62 90 GLY A C 1
ATOM 660 O O . GLY A 1 90 ? -14.494 -0.277 9.519 1.00 94.62 90 GLY A O 1
ATOM 661 N N . GLN A 1 91 ? -13.436 -1.623 8.061 1.00 95.19 91 GLN A N 1
ATOM 662 C CA . GLN A 1 91 ? -12.069 -1.327 8.494 1.00 95.19 91 GLN A CA 1
ATOM 663 C C . GLN A 1 91 ? -11.422 -0.315 7.544 1.00 95.19 91 GLN A C 1
ATOM 665 O O . GLN A 1 91 ? -11.762 -0.241 6.360 1.00 95.19 91 GLN A O 1
ATOM 670 N N . HIS A 1 92 ? -10.462 0.455 8.050 1.00 95.94 92 HIS A N 1
ATOM 671 C CA . HIS A 1 92 ? -9.695 1.372 7.219 1.00 95.94 92 HIS A CA 1
ATOM 672 C C . HIS A 1 92 ? -8.673 0.590 6.398 1.00 95.94 92 HIS A C 1
ATOM 674 O O . HIS A 1 92 ? -8.014 -0.313 6.907 1.00 95.94 92 HIS A O 1
ATOM 680 N N . SER A 1 93 ? -8.524 0.924 5.121 1.00 96.88 93 SER A N 1
ATOM 681 C CA . SER A 1 93 ? -7.557 0.258 4.252 1.00 96.88 93 SER A CA 1
ATOM 682 C C . SER A 1 93 ? -7.121 1.148 3.096 1.00 96.88 93 SER A C 1
ATOM 684 O O . SER A 1 93 ? -7.804 2.112 2.744 1.00 96.88 93 SER A O 1
ATOM 686 N N . GLY A 1 94 ? -5.978 0.821 2.496 1.00 96.75 94 GLY A N 1
ATOM 687 C CA . GLY A 1 94 ? -5.465 1.544 1.341 1.00 96.75 94 GLY A CA 1
ATOM 688 C C . GLY A 1 94 ? -4.402 0.770 0.575 1.00 96.75 94 GLY A C 1
ATOM 689 O O . GLY A 1 94 ? -3.726 -0.101 1.121 1.00 96.75 94 GLY A O 1
ATOM 690 N N . ILE A 1 95 ? -4.260 1.109 -0.708 1.00 97.19 95 ILE A N 1
ATOM 691 C CA . ILE A 1 95 ? -3.236 0.563 -1.604 1.00 97.19 95 ILE A CA 1
ATOM 692 C C . ILE A 1 95 ? -2.214 1.648 -1.898 1.00 97.19 95 ILE A C 1
ATOM 694 O O . ILE A 1 95 ? -2.560 2.756 -2.305 1.00 97.19 95 ILE A O 1
ATOM 698 N N . VAL A 1 96 ? -0.946 1.292 -1.748 1.00 96.12 96 VAL A N 1
ATOM 699 C CA . VAL A 1 96 ? 0.194 2.157 -2.017 1.00 96.12 96 VAL A CA 1
ATOM 700 C C . VAL A 1 96 ? 0.680 1.898 -3.430 1.00 96.12 96 VAL A C 1
ATOM 702 O O . VAL A 1 96 ? 1.051 0.772 -3.777 1.00 96.12 96 VAL A O 1
ATOM 705 N N . TYR A 1 97 ? 0.712 2.963 -4.225 1.00 94.94 97 TYR A N 1
ATOM 706 C CA . TYR A 1 97 ? 1.254 2.939 -5.573 1.00 94.94 97 TYR A CA 1
ATOM 707 C C . TYR A 1 97 ? 2.601 3.653 -5.607 1.00 94.94 97 TYR A C 1
ATOM 709 O O . TYR A 1 97 ? 2.680 4.827 -5.250 1.00 94.94 97 TYR A O 1
ATOM 717 N N . ASP A 1 98 ? 3.635 2.969 -6.087 1.00 92.38 98 ASP A N 1
ATOM 718 C CA . ASP A 1 98 ? 4.884 3.603 -6.487 1.00 92.38 98 ASP A CA 1
ATOM 719 C C . ASP A 1 98 ? 4.716 4.134 -7.914 1.00 92.38 98 ASP A C 1
ATOM 721 O O . ASP A 1 98 ? 4.542 3.337 -8.842 1.00 92.38 98 ASP A O 1
ATOM 725 N N . PRO A 1 99 ? 4.721 5.462 -8.125 1.00 91.56 99 PRO A N 1
ATOM 726 C CA . PRO A 1 99 ? 4.600 6.029 -9.458 1.00 91.56 99 PRO A CA 1
ATOM 727 C C . PRO A 1 99 ? 5.832 5.748 -10.317 1.00 91.56 99 PRO A C 1
ATOM 729 O O . PRO A 1 99 ? 5.744 5.874 -11.526 1.00 91.56 99 PRO A O 1
ATOM 732 N N . THR A 1 100 ? 6.967 5.377 -9.736 1.00 91.69 100 THR A N 1
ATOM 733 C CA . THR A 1 100 ? 8.273 5.281 -10.398 1.00 91.69 100 THR A CA 1
ATOM 734 C C . THR A 1 100 ? 8.868 3.880 -10.301 1.00 91.69 100 THR A C 1
ATOM 736 O O . THR A 1 100 ? 10.088 3.713 -10.261 1.00 91.69 100 THR A O 1
ATOM 739 N N . TYR A 1 101 ? 8.024 2.849 -10.269 1.00 91.06 101 TYR A N 1
ATOM 740 C CA . TYR A 1 101 ? 8.504 1.492 -10.066 1.00 91.06 101 TYR A CA 1
ATOM 741 C C . TYR A 1 101 ? 9.337 1.007 -11.267 1.00 91.06 101 TYR A C 1
ATOM 743 O O . TYR A 1 101 ? 8.864 1.086 -12.409 1.00 91.06 101 TYR A O 1
ATOM 751 N N . PRO A 1 102 ? 10.563 0.492 -11.046 1.00 91.50 102 PRO A N 1
ATOM 752 C CA . PRO A 1 102 ? 11.459 0.116 -12.129 1.00 91.50 102 PRO A CA 1
ATOM 753 C C . PRO A 1 102 ? 11.108 -1.253 -12.719 1.00 91.50 102 PRO A C 1
ATOM 755 O O . PRO A 1 102 ? 11.016 -2.262 -12.011 1.00 91.50 102 PRO A O 1
ATOM 758 N N . HIS A 1 103 ? 11.019 -1.293 -14.045 1.00 90.62 103 HIS A N 1
ATOM 759 C CA . HIS A 1 103 ? 10.762 -2.482 -14.847 1.00 90.62 103 HIS A CA 1
ATOM 760 C C . HIS A 1 103 ? 11.856 -2.641 -15.912 1.00 90.62 103 HIS A C 1
ATOM 762 O O . HIS A 1 103 ? 11.975 -1.818 -16.825 1.00 90.62 103 HIS A O 1
ATOM 768 N N . LEU A 1 104 ? 12.676 -3.685 -15.750 1.00 92.25 104 LEU A N 1
ATOM 769 C CA . LEU A 1 104 ? 13.751 -4.047 -16.674 1.00 92.25 104 LEU A CA 1
ATOM 770 C C . LEU A 1 104 ? 13.167 -4.781 -17.876 1.00 92.25 104 LEU A C 1
ATOM 772 O O . LEU A 1 104 ? 12.429 -5.748 -17.698 1.00 92.25 104 LEU A O 1
ATOM 776 N N . VAL A 1 105 ? 13.515 -4.323 -19.073 1.00 93.38 105 VAL A N 1
ATOM 777 C CA . VAL A 1 105 ? 13.062 -4.905 -20.339 1.00 93.38 105 VAL A CA 1
ATOM 778 C C . VAL A 1 105 ? 14.228 -5.005 -21.306 1.00 93.38 105 VAL A C 1
ATOM 780 O O . VAL A 1 105 ? 15.081 -4.117 -21.348 1.00 93.38 105 VAL A O 1
ATOM 783 N N . ASP A 1 106 ? 14.280 -6.094 -22.061 1.00 94.62 106 ASP A N 1
ATOM 784 C CA . ASP A 1 106 ? 15.258 -6.272 -23.128 1.00 94.62 106 ASP A CA 1
ATOM 785 C C . ASP A 1 106 ? 14.978 -5.334 -24.318 1.00 94.62 106 ASP A C 1
ATOM 787 O O . ASP A 1 106 ? 13.942 -4.666 -24.406 1.00 94.62 106 ASP A O 1
ATOM 791 N N . GLU A 1 107 ? 15.951 -5.246 -25.223 1.00 94.00 107 GLU A N 1
ATOM 792 C CA . GLU A 1 107 ? 15.906 -4.346 -26.379 1.00 94.00 107 GLU A CA 1
ATOM 793 C C . GLU A 1 107 ? 14.800 -4.717 -27.381 1.00 94.00 107 GLU A C 1
ATOM 795 O O . GLU A 1 107 ? 14.199 -3.820 -27.972 1.00 94.00 107 GLU A O 1
ATOM 800 N N . GLU A 1 108 ? 14.479 -6.006 -27.522 1.00 92.69 108 GLU A N 1
ATOM 801 C CA . GLU A 1 108 ? 13.446 -6.497 -28.443 1.00 92.69 108 GLU A CA 1
ATOM 802 C C . GLU A 1 108 ? 12.041 -6.155 -27.931 1.00 92.69 108 GLU A C 1
ATOM 804 O O . GLU A 1 108 ? 11.180 -5.699 -28.686 1.00 92.69 108 GLU A O 1
ATOM 809 N N . THR A 1 109 ? 11.826 -6.306 -26.625 1.00 92.88 109 THR A N 1
ATOM 810 C CA . THR A 1 109 ? 10.553 -6.034 -25.958 1.00 92.88 109 THR A CA 1
ATOM 811 C C . THR A 1 109 ? 10.289 -4.538 -25.824 1.00 92.88 109 THR A C 1
ATOM 813 O O . THR A 1 109 ? 9.133 -4.122 -25.894 1.00 92.88 109 THR A O 1
ATOM 816 N N . PHE A 1 110 ? 11.323 -3.704 -25.655 1.00 94.88 110 PHE A N 1
ATOM 817 C CA . PHE A 1 110 ? 11.155 -2.266 -25.408 1.00 94.88 110 PHE A CA 1
ATOM 818 C C . PHE A 1 110 ? 10.292 -1.569 -26.472 1.00 94.88 110 PHE A C 1
ATOM 820 O O . PHE A 1 110 ? 9.403 -0.794 -26.123 1.00 94.88 110 PHE A O 1
ATOM 827 N N . GLY A 1 111 ? 10.498 -1.892 -27.754 1.00 92.44 111 GLY A N 1
ATOM 828 C CA . GLY A 1 111 ? 9.732 -1.316 -28.866 1.00 92.44 111 GLY A CA 1
ATOM 829 C C . GLY A 1 111 ? 8.260 -1.747 -28.929 1.00 92.44 111 GLY A C 1
ATOM 830 O O . GLY A 1 111 ? 7.481 -1.128 -29.649 1.00 92.44 111 GLY A O 1
ATOM 831 N N . LEU A 1 112 ? 7.873 -2.786 -28.184 1.00 94.50 112 LEU A N 1
ATOM 832 C CA . LEU A 1 112 ? 6.507 -3.322 -28.131 1.00 94.50 112 LEU A CA 1
ATOM 833 C C . LEU A 1 112 ? 5.687 -2.754 -26.965 1.00 94.50 112 LEU A C 1
ATOM 835 O O . LEU A 1 112 ? 4.485 -3.008 -26.869 1.00 94.50 112 LEU A O 1
ATOM 839 N N . LEU A 1 113 ? 6.324 -2.022 -26.052 1.00 93.38 113 LEU A N 1
ATOM 840 C CA . LEU A 1 113 ? 5.657 -1.455 -24.887 1.00 93.38 113 LEU A CA 1
ATOM 841 C C . LEU A 1 113 ? 4.882 -0.196 -25.263 1.00 93.38 113 LEU A C 1
ATOM 843 O O . LEU A 1 113 ? 5.354 0.635 -26.029 1.00 93.38 113 LEU A O 1
ATOM 847 N N . ASP A 1 114 ? 3.714 -0.031 -24.647 1.00 93.50 114 ASP A N 1
ATOM 848 C CA . ASP A 1 114 ? 2.913 1.188 -24.723 1.00 93.50 114 ASP A CA 1
ATOM 849 C C . ASP A 1 114 ? 3.584 2.321 -23.917 1.00 93.50 114 ASP A C 1
ATOM 851 O O . ASP A 1 114 ? 3.573 2.269 -22.678 1.00 93.50 114 ASP A O 1
ATOM 855 N N . PRO A 1 115 ? 4.137 3.363 -24.572 1.00 91.56 115 PRO A N 1
ATOM 856 C CA . PRO A 1 115 ? 4.852 4.429 -23.877 1.00 91.56 115 PRO A CA 1
ATOM 857 C C . PRO A 1 115 ? 3.945 5.280 -22.983 1.00 91.56 115 PRO A C 1
ATOM 859 O O . PRO A 1 115 ? 4.440 5.923 -22.061 1.00 91.56 115 PRO A O 1
ATOM 862 N N . SER A 1 116 ? 2.621 5.269 -23.204 1.00 92.56 116 SER A N 1
ATOM 863 C CA . SER A 1 116 ? 1.668 6.013 -22.367 1.00 92.56 116 SER A CA 1
ATOM 864 C C . SER A 1 116 ? 1.593 5.481 -20.932 1.00 92.56 116 SER A C 1
ATOM 866 O O . SER A 1 116 ? 1.111 6.167 -20.031 1.00 92.56 116 SER A O 1
ATOM 868 N N . ARG A 1 117 ? 2.106 4.267 -20.699 1.00 90.06 117 ARG A N 1
ATOM 869 C CA . ARG A 1 117 ? 2.202 3.659 -19.367 1.00 90.06 117 ARG A CA 1
ATOM 870 C C . ARG A 1 117 ? 3.458 4.066 -18.607 1.00 90.06 117 ARG A C 1
ATOM 872 O O . ARG A 1 117 ? 3.569 3.736 -17.423 1.00 90.06 117 ARG A O 1
ATOM 879 N N . PHE A 1 118 ? 4.405 4.738 -19.261 1.00 94.25 118 PHE A N 1
ATOM 880 C CA . PHE A 1 118 ? 5.622 5.191 -18.608 1.00 94.25 118 PHE A CA 1
ATOM 881 C C . PHE A 1 118 ? 5.363 6.479 -17.836 1.00 94.25 118 PHE A C 1
ATOM 883 O O . PHE A 1 118 ? 4.784 7.434 -18.343 1.00 94.25 118 PHE A O 1
ATOM 890 N N . THR A 1 119 ? 5.805 6.509 -16.588 1.00 95.44 119 THR A N 1
ATOM 891 C CA . THR A 1 119 ? 5.664 7.668 -15.697 1.00 95.44 119 THR A CA 1
ATOM 892 C C . THR A 1 119 ? 6.891 8.571 -15.712 1.00 95.44 119 THR A C 1
ATOM 894 O O . THR A 1 119 ? 6.845 9.694 -15.215 1.00 95.44 119 THR A O 1
ATOM 897 N N . MET A 1 120 ? 7.992 8.084 -16.283 1.00 94.00 120 MET A N 1
ATOM 898 C CA . MET A 1 120 ? 9.237 8.809 -16.500 1.00 94.00 120 MET A CA 1
ATOM 899 C C . MET A 1 120 ? 9.866 8.353 -17.815 1.00 94.00 120 MET A C 1
ATOM 901 O O . MET A 1 120 ? 9.541 7.286 -18.336 1.00 94.00 120 MET A O 1
ATOM 905 N N . GLU A 1 121 ? 10.821 9.134 -18.313 1.00 94.06 121 GLU A N 1
ATOM 906 C CA . GLU A 1 121 ? 11.631 8.750 -19.465 1.00 94.06 121 GLU A CA 1
ATOM 907 C C . GLU A 1 121 ? 12.384 7.432 -19.204 1.00 94.06 121 GLU A C 1
ATOM 909 O O . GLU A 1 121 ? 13.003 7.240 -18.149 1.00 94.06 121 GLU A O 1
ATOM 914 N N . ALA A 1 122 ? 12.320 6.514 -20.171 1.00 94.75 122 ALA A N 1
ATOM 915 C CA . ALA A 1 122 ? 13.033 5.248 -20.104 1.00 94.75 122 ALA A CA 1
ATOM 916 C C . ALA A 1 122 ? 14.549 5.473 -20.190 1.00 94.75 122 ALA A C 1
ATOM 918 O O . ALA A 1 122 ? 15.031 6.321 -20.937 1.00 94.75 122 ALA A O 1
ATOM 919 N N . LYS A 1 123 ? 15.320 4.679 -19.447 1.00 95.69 123 LYS A N 1
ATOM 920 C CA . LYS A 1 123 ? 16.783 4.791 -19.408 1.00 95.69 123 LYS A CA 1
ATOM 921 C C . LYS A 1 123 ? 17.421 3.566 -20.032 1.00 95.69 123 LYS A C 1
ATOM 923 O O . LYS A 1 123 ? 17.151 2.449 -19.597 1.00 95.69 123 LYS A O 1
ATOM 928 N N . ARG A 1 124 ? 18.299 3.767 -21.014 1.00 95.62 124 ARG A N 1
ATOM 929 C CA . ARG A 1 124 ? 19.087 2.671 -21.587 1.00 95.62 124 ARG A CA 1
ATOM 930 C C . ARG A 1 124 ? 20.092 2.154 -20.558 1.00 95.62 124 ARG A C 1
ATOM 932 O O . ARG A 1 124 ? 20.753 2.941 -19.882 1.00 95.62 124 ARG A O 1
ATOM 939 N N . VAL A 1 125 ? 20.205 0.837 -20.451 1.00 94.50 125 VAL A N 1
ATOM 940 C CA . VAL A 1 125 ? 21.147 0.134 -19.573 1.00 94.50 125 VAL A CA 1
ATOM 941 C C . VAL A 1 125 ? 21.831 -0.995 -20.343 1.00 94.50 125 VAL A C 1
ATOM 943 O O . VAL A 1 125 ? 21.448 -1.319 -21.467 1.00 94.50 125 VAL A O 1
ATOM 946 N N . ALA A 1 126 ? 22.864 -1.603 -19.757 1.00 92.44 126 ALA A N 1
ATOM 947 C CA . ALA A 1 126 ? 23.479 -2.787 -20.347 1.00 92.44 126 ALA A CA 1
ATOM 948 C C . ALA A 1 126 ? 22.426 -3.903 -20.488 1.00 92.44 126 ALA A C 1
ATOM 950 O O . ALA A 1 126 ? 21.840 -4.326 -19.494 1.00 92.44 126 ALA A O 1
ATOM 951 N N . GLY A 1 127 ? 22.180 -4.351 -21.721 1.00 87.75 127 GLY A N 1
ATOM 952 C CA . GLY A 1 127 ? 21.220 -5.418 -22.022 1.00 87.75 127 GLY A CA 1
ATOM 953 C C . GLY A 1 127 ? 19.765 -4.978 -22.229 1.00 87.75 127 GLY A C 1
ATOM 954 O O . GLY A 1 127 ? 18.918 -5.848 -22.397 1.00 87.75 127 GLY A O 1
ATOM 955 N N . GLY A 1 128 ? 19.456 -3.674 -22.241 1.00 95.25 128 GLY A N 1
ATOM 956 C CA . GLY A 1 128 ? 18.105 -3.203 -22.563 1.00 95.25 128 GLY A CA 1
ATOM 957 C C . GLY A 1 128 ? 17.769 -1.825 -21.998 1.00 95.25 128 GLY A C 1
ATOM 958 O O . GLY A 1 128 ? 18.563 -0.884 -22.081 1.00 95.25 128 GLY A O 1
ATOM 959 N N . TYR A 1 129 ? 16.577 -1.701 -21.420 1.00 96.25 129 TYR A N 1
ATOM 960 C CA . TYR A 1 129 ? 16.045 -0.458 -20.869 1.00 96.25 129 TYR A CA 1
ATOM 961 C C . TYR A 1 129 ? 15.455 -0.668 -19.471 1.00 96.25 129 TYR A C 1
ATOM 963 O O . TYR A 1 129 ? 14.889 -1.710 -19.144 1.00 96.25 129 TYR A O 1
ATOM 971 N N . VAL A 1 130 ? 15.553 0.367 -18.642 1.00 94.75 130 VAL A N 1
ATOM 972 C CA . VAL A 1 130 ? 14.738 0.531 -17.438 1.00 94.75 130 VAL A CA 1
ATOM 973 C C . VAL A 1 130 ? 13.577 1.440 -17.807 1.00 94.75 130 VAL A C 1
ATOM 975 O O . VAL A 1 130 ? 13.775 2.606 -18.153 1.00 94.75 130 VAL A O 1
ATOM 978 N N . THR A 1 131 ? 12.367 0.906 -17.711 1.00 94.75 131 THR A N 1
ATOM 979 C CA . THR A 1 131 ? 11.122 1.675 -17.805 1.00 94.75 131 THR A CA 1
ATOM 980 C C . THR A 1 131 ? 10.578 1.929 -16.404 1.00 94.75 131 THR A C 1
ATOM 982 O O . THR A 1 131 ? 10.834 1.150 -15.483 1.00 94.75 131 THR A O 1
ATOM 985 N N . PHE A 1 132 ? 9.843 3.023 -16.230 1.00 94.69 132 PHE A N 1
ATOM 986 C CA . PHE A 1 132 ? 9.237 3.396 -14.954 1.00 94.69 132 PHE A CA 1
ATOM 987 C C . PHE A 1 132 ? 7.735 3.438 -15.135 1.00 94.69 132 PHE A C 1
ATOM 989 O O . PHE A 1 132 ? 7.255 4.078 -16.067 1.00 94.69 132 PHE A O 1
ATOM 996 N N . ARG A 1 133 ? 6.997 2.739 -14.280 1.00 92.56 133 ARG A N 1
ATOM 997 C CA . ARG A 1 133 ? 5.539 2.668 -14.369 1.00 92.56 133 ARG A CA 1
ATOM 998 C C . ARG A 1 133 ? 4.914 2.730 -12.988 1.00 92.56 133 ARG A C 1
ATOM 1000 O O . ARG A 1 133 ? 5.544 2.379 -11.993 1.00 92.56 133 ARG A O 1
ATOM 1007 N N . ARG A 1 134 ? 3.656 3.163 -12.942 1.00 94.06 134 ARG A N 1
ATOM 1008 C CA . ARG A 1 134 ? 2.870 3.148 -11.710 1.00 94.06 134 ARG A CA 1
ATOM 1009 C C . ARG A 1 134 ? 2.524 1.704 -11.348 1.00 94.06 134 ARG A C 1
ATOM 1011 O O . ARG A 1 134 ? 1.832 1.037 -12.110 1.00 94.06 134 ARG A O 1
ATOM 1018 N N . GLU A 1 135 ? 2.947 1.253 -10.174 1.00 93.62 135 GLU A N 1
ATOM 1019 C CA . GLU A 1 135 ? 2.674 -0.097 -9.667 1.00 93.62 135 GLU A CA 1
ATOM 1020 C C . GLU A 1 135 ? 2.128 -0.046 -8.249 1.00 93.62 135 GLU A C 1
ATOM 1022 O O . GLU A 1 135 ? 2.636 0.696 -7.414 1.00 93.62 135 GLU A O 1
ATOM 1027 N N . ALA A 1 136 ? 1.120 -0.866 -7.956 1.00 94.88 136 ALA A N 1
ATOM 1028 C CA . ALA A 1 136 ? 0.755 -1.149 -6.574 1.00 94.88 136 ALA A CA 1
ATOM 1029 C C . ALA A 1 136 ? 1.844 -2.036 -5.968 1.00 94.88 136 ALA A C 1
ATOM 1031 O O . ALA A 1 136 ? 2.141 -3.091 -6.528 1.00 94.88 136 ALA A O 1
ATOM 1032 N N . THR A 1 137 ? 2.430 -1.616 -4.848 1.00 94.00 137 THR A N 1
ATOM 1033 C CA . THR A 1 137 ? 3.565 -2.313 -4.209 1.00 94.00 137 THR A CA 1
ATOM 1034 C C . THR A 1 137 ? 3.240 -2.826 -2.813 1.00 94.00 137 THR A C 1
ATOM 1036 O O . THR A 1 137 ? 3.857 -3.782 -2.345 1.00 94.00 137 THR A O 1
ATOM 1039 N N . ALA A 1 138 ? 2.294 -2.173 -2.138 1.00 94.31 138 ALA A N 1
ATOM 1040 C CA . ALA A 1 138 ? 1.908 -2.489 -0.773 1.00 94.31 138 ALA A CA 1
ATOM 1041 C C . ALA A 1 138 ? 0.440 -2.135 -0.515 1.00 94.31 138 ALA A C 1
ATOM 1043 O O . ALA A 1 138 ? -0.164 -1.362 -1.259 1.00 94.31 138 ALA A O 1
ATOM 1044 N N . ALA A 1 139 ? -0.113 -2.675 0.561 1.00 95.56 139 ALA A N 1
ATOM 1045 C CA . ALA A 1 139 ? -1.365 -2.242 1.156 1.00 95.56 139 ALA A CA 1
ATOM 1046 C C . ALA A 1 139 ? -1.214 -2.120 2.665 1.00 95.56 139 ALA A C 1
ATOM 1048 O O . ALA A 1 139 ? -0.296 -2.678 3.266 1.00 95.56 139 ALA A O 1
ATOM 1049 N N . TRP A 1 140 ? -2.160 -1.423 3.271 1.00 95.62 140 TRP A N 1
ATOM 1050 C CA . TRP A 1 140 ? -2.332 -1.384 4.711 1.00 95.62 140 TRP A CA 1
ATOM 1051 C C . TRP A 1 140 ? -3.800 -1.607 5.060 1.00 95.62 140 TRP A C 1
ATOM 1053 O O . TRP A 1 140 ? -4.697 -1.241 4.295 1.00 95.62 140 TRP A O 1
ATOM 1063 N N . VAL A 1 141 ? -4.034 -2.213 6.220 1.00 95.62 141 VAL A N 1
ATOM 1064 C CA . VAL A 1 141 ? -5.354 -2.327 6.841 1.00 95.62 141 VAL A CA 1
ATOM 1065 C C . VAL A 1 141 ? -5.217 -1.975 8.319 1.00 95.62 141 VAL A C 1
ATOM 1067 O O . VAL A 1 141 ? -4.351 -2.516 9.001 1.00 95.62 141 VAL A O 1
ATOM 1070 N N . LEU A 1 142 ? -6.077 -1.081 8.800 1.00 94.88 142 LEU A N 1
ATOM 1071 C CA . LEU A 1 142 ? -6.139 -0.613 10.180 1.00 94.88 142 LEU A CA 1
ATOM 1072 C C . LEU A 1 142 ? -7.557 -0.798 10.723 1.00 94.88 142 LEU A C 1
ATOM 1074 O O . LEU A 1 142 ? -8.536 -0.401 10.085 1.00 94.88 142 LEU A O 1
ATOM 1078 N N . GLY A 1 143 ? -7.663 -1.345 11.929 1.00 93.75 143 GLY A N 1
ATOM 1079 C CA . GLY A 1 143 ? -8.939 -1.419 12.622 1.00 93.75 143 GLY A CA 1
ATOM 1080 C C . GLY A 1 143 ? -8.964 -2.429 13.758 1.00 93.75 143 GLY A C 1
ATOM 1081 O O . GLY A 1 143 ? -7.933 -2.728 14.352 1.00 93.75 143 GLY A O 1
ATOM 1082 N N . ASP A 1 144 ? -10.152 -2.929 14.080 1.00 92.06 144 ASP A N 1
ATOM 1083 C CA . ASP A 1 144 ? -10.387 -3.842 15.197 1.00 92.06 144 ASP A CA 1
ATOM 1084 C C . ASP A 1 144 ? -9.704 -5.200 14.977 1.00 92.06 144 ASP A C 1
ATOM 1086 O O . ASP A 1 144 ? -9.977 -5.905 14.004 1.00 92.06 144 ASP A O 1
ATOM 1090 N N . LYS A 1 145 ? -8.841 -5.591 15.914 1.00 89.00 145 LYS A N 1
ATOM 1091 C CA . LYS A 1 145 ? -8.029 -6.811 15.837 1.00 89.00 145 LYS A CA 1
ATOM 1092 C C . LYS A 1 145 ? -8.840 -8.089 15.614 1.00 89.00 145 LYS A C 1
ATOM 1094 O O . LYS A 1 145 ? -8.397 -8.953 14.855 1.00 89.00 145 LYS A O 1
ATOM 1099 N N . GLU A 1 146 ? -10.018 -8.229 16.223 1.00 90.38 146 GLU A N 1
ATOM 1100 C CA . GLU A 1 146 ? -10.850 -9.424 16.041 1.00 90.38 146 GLU A CA 1
ATOM 1101 C C . GLU A 1 146 ? -11.367 -9.505 14.603 1.00 90.38 146 GLU A C 1
ATOM 1103 O O . GLU A 1 146 ? -11.256 -10.553 13.961 1.00 90.38 146 GLU A O 1
ATOM 1108 N N . LYS A 1 147 ? -11.837 -8.385 14.046 1.00 92.00 147 LYS A N 1
ATOM 1109 C CA . LYS A 1 147 ? -12.249 -8.303 12.637 1.00 92.00 147 LYS A CA 1
ATOM 1110 C C . LYS A 1 147 ? -11.083 -8.520 11.679 1.00 92.00 147 LYS A C 1
ATOM 1112 O O . LYS A 1 147 ? -11.243 -9.213 10.675 1.00 92.00 147 LYS A O 1
ATOM 1117 N N . LEU A 1 148 ? -9.903 -7.987 11.989 1.00 91.12 148 LEU A N 1
ATOM 1118 C CA . LEU A 1 148 ? -8.713 -8.206 11.167 1.00 91.12 148 LEU A CA 1
ATOM 1119 C C . 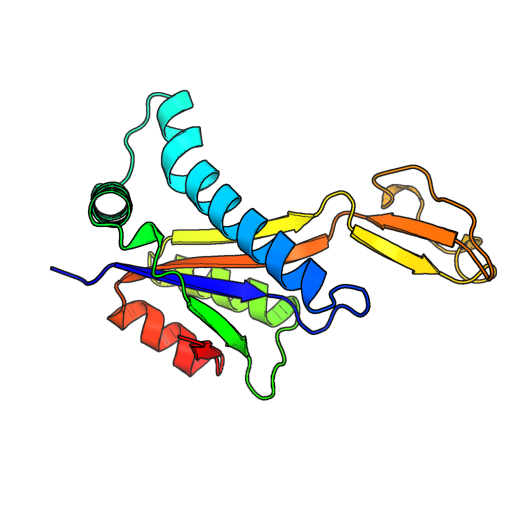LEU A 1 148 ? -8.261 -9.669 11.178 1.00 91.12 148 LEU A C 1
ATOM 1121 O O . LEU A 1 148 ? -7.833 -10.177 10.144 1.00 91.12 148 LEU A O 1
ATOM 1125 N N . SER A 1 149 ? -8.441 -10.390 12.287 1.00 90.19 149 SER A N 1
ATOM 1126 C CA . SER A 1 149 ? -8.122 -11.823 12.350 1.00 90.19 149 SER A CA 1
ATOM 1127 C C . SER A 1 149 ? -8.918 -12.662 11.337 1.00 90.19 149 SER A C 1
ATOM 1129 O O . SER A 1 149 ? -8.420 -13.676 10.842 1.00 90.19 149 SER A O 1
ATOM 1131 N N . VAL A 1 150 ? -10.126 -12.217 10.965 1.00 92.19 150 VAL A N 1
ATOM 1132 C CA . VAL A 1 150 ? -10.933 -12.842 9.906 1.00 92.19 150 VAL A CA 1
ATOM 1133 C C . VAL A 1 150 ? -10.258 -12.683 8.547 1.00 92.19 150 VAL A C 1
ATOM 1135 O O . VAL A 1 150 ? -10.218 -13.641 7.777 1.00 92.19 150 VAL A O 1
ATOM 1138 N N . LEU A 1 151 ? -9.691 -11.505 8.260 1.00 91.12 151 LEU A N 1
ATOM 1139 C CA . LEU A 1 151 ? -8.944 -11.258 7.024 1.00 91.12 151 LEU A CA 1
ATOM 1140 C C . LEU A 1 151 ? -7.697 -12.135 6.961 1.00 91.12 151 LEU A C 1
ATOM 1142 O O . LEU A 1 151 ? -7.470 -12.781 5.940 1.00 91.12 151 LEU A O 1
ATOM 1146 N N . LEU A 1 152 ? -6.943 -12.217 8.062 1.00 88.88 152 LEU A N 1
ATOM 1147 C CA . LEU A 1 152 ? -5.745 -13.052 8.114 1.00 88.88 152 LEU A CA 1
ATOM 1148 C C . LEU A 1 152 ? -6.067 -14.510 7.779 1.00 88.88 152 LEU A C 1
ATOM 1150 O O . LEU A 1 152 ? -5.428 -15.104 6.922 1.00 88.88 152 LEU A O 1
ATOM 1154 N N . ARG A 1 153 ? -7.120 -15.072 8.381 1.00 90.50 153 ARG A N 1
ATOM 1155 C CA . ARG A 1 153 ? -7.542 -16.453 8.098 1.00 90.50 153 ARG A CA 1
ATOM 1156 C C . ARG A 1 153 ? -8.074 -16.627 6.678 1.00 90.50 153 ARG A C 1
ATOM 1158 O O . ARG A 1 153 ? -7.781 -17.629 6.039 1.00 90.50 153 ARG A O 1
ATOM 1165 N N . ARG A 1 154 ? -8.870 -15.672 6.184 1.00 91.38 154 ARG A N 1
ATOM 1166 C CA . ARG A 1 154 ? -9.493 -15.736 4.850 1.00 91.38 154 ARG A CA 1
ATOM 1167 C C . ARG A 1 154 ? -8.459 -15.736 3.728 1.00 91.38 154 ARG A C 1
ATOM 1169 O O . ARG A 1 154 ? -8.686 -16.385 2.711 1.00 91.38 154 ARG A O 1
ATOM 1176 N N . PHE A 1 155 ? -7.374 -14.988 3.899 1.00 90.12 155 PHE A N 1
ATOM 1177 C CA . PHE A 1 155 ? -6.344 -14.797 2.878 1.00 90.12 155 PHE A CA 1
ATOM 1178 C C . PHE A 1 155 ? -5.027 -15.509 3.202 1.00 90.12 155 PHE A C 1
ATOM 1180 O O . PHE A 1 155 ? -4.037 -15.260 2.520 1.00 90.12 155 PHE A O 1
ATOM 1187 N N . ASP A 1 156 ? -5.030 -16.388 4.210 1.00 90.00 156 ASP A N 1
ATOM 1188 C CA . ASP A 1 156 ? -3.854 -17.130 4.677 1.00 90.00 156 ASP A CA 1
ATOM 1189 C C . ASP A 1 156 ? -2.657 -16.205 4.955 1.00 90.00 156 ASP A C 1
ATOM 1191 O O . ASP A 1 156 ? -1.558 -16.393 4.446 1.00 90.00 156 ASP A O 1
ATOM 1195 N N . LEU A 1 157 ? -2.899 -15.123 5.698 1.00 87.56 157 LEU A N 1
ATOM 1196 C CA . LEU A 1 157 ? -1.878 -14.143 6.051 1.00 87.56 157 LEU A CA 1
ATOM 1197 C C . LEU A 1 157 ? -1.258 -14.488 7.400 1.00 87.56 157 LEU A C 1
ATOM 1199 O O . LEU A 1 157 ? -1.969 -14.709 8.385 1.00 87.56 157 LEU A O 1
ATOM 1203 N N . VAL A 1 158 ? 0.068 -14.447 7.455 1.00 83.50 158 VAL A N 1
ATOM 1204 C CA . VAL A 1 158 ? 0.848 -14.694 8.666 1.00 83.50 158 VAL A CA 1
ATOM 1205 C C . VAL A 1 158 ? 1.401 -13.361 9.180 1.00 83.50 158 VAL A C 1
ATOM 1207 O O . VAL A 1 158 ? 2.177 -12.719 8.465 1.00 83.50 158 VAL A O 1
ATOM 1210 N N . PRO A 1 159 ? 1.004 -12.923 10.390 1.00 81.06 159 PRO A N 1
ATOM 1211 C CA . PRO A 1 159 ? 1.639 -11.805 11.081 1.00 81.06 159 PRO A CA 1
ATOM 1212 C C . PRO A 1 159 ? 3.108 -12.112 11.372 1.00 81.06 159 PRO A C 1
ATOM 1214 O O . PRO A 1 159 ? 3.431 -13.204 11.842 1.00 81.06 159 PRO A O 1
ATOM 1217 N N . ASN A 1 160 ? 3.987 -11.159 11.091 1.00 69.69 160 ASN A N 1
ATOM 1218 C CA . ASN A 1 160 ? 5.396 -11.212 11.449 1.00 69.69 160 ASN A CA 1
ATOM 1219 C C . ASN A 1 160 ? 5.669 -10.118 12.492 1.00 69.69 160 ASN A C 1
ATOM 1221 O O . ASN A 1 160 ? 5.937 -8.966 12.131 1.00 69.69 160 ASN A O 1
ATOM 1225 N N . ASP A 1 161 ? 5.496 -10.495 13.761 1.00 61.06 161 ASP A N 1
ATOM 1226 C CA . ASP A 1 161 ? 5.662 -9.652 14.954 1.00 61.06 161 ASP A CA 1
ATOM 1227 C C . ASP A 1 161 ? 7.101 -9.727 15.496 1.00 61.06 161 ASP A C 1
ATOM 1229 O O . ASP A 1 161 ? 7.659 -10.851 15.560 1.00 61.06 161 ASP A O 1
#

Sequence (161 aa):
MAETYCYLMMRTDMPSLGRGKALAHAHHAGSHLTWTLAVEPLLRGETVPQHVMEWHASGAGFGVCAAIGGNDQMPLATLHAVVAAAAELGQHSGIVYDPTYPHLVDEETFGLLDPSRFTMEAKRVAGGYVTFRREATAAWVLGDKEKLSVLLRRFDLVPND

pLDDT: mean 89.65, std 8.14, range [56.62, 97.31]

Secondary structure (DSSP, 8-state):
---EEEEEEE-SS-TT--HHHHHHHHHHHHHHHHIIIIIHHHHTTPPPPHHHHHHHHTTGGG-EEEEEEGGG---HHHHHHHHHHHHHTT-EEEEEEEEEEEEEE-HHHHTTS-GGGEEEEEEEETTEEEEEEEEEEEEEEEEEHHHHHHHHHHTTEEEE-

Foldseek 3Di:
DFDKAKEKEFAPPDPPCDPVNSVVVSVVQLVVLCCVQPVVCVVVVHDHPPVVVVCVVVVVSVVYWYKAFPPSHDHPVLQVVLQVLLVVLVWDKDWDKDQFDWDDDAAVCVVVDDCVQASDDWAADVRHIIGGGIDGGMMMIIDGPVSVVVSCVVRVIDTDD

Radius of gyration: 17.72 Å; chains: 1; bounding box: 40×40×53 Å